Protein AF-A0A2P5BBH3-F1 (afdb_monomer)

Foldseek 3Di:
DPDPPDDDDDDDDDDDDDDDQAEDLQDPVDDDDPPDDDDSNCVSVVVLQVVCVVVVHDSHDDPVVPDDPVVVVVVVVVVVVVVVVVD

Sequence (87 aa):
MFEEAQILQNCLSVFDHWVIVPGDPLDKSIVLWPLETVPFQHLALEFVVKTRHRKGMSEDVSINKFFYKEMMVELAQQAADLHQQMI

Radius of gyration: 21.95 Å; Cα contacts (8 Å, |Δi|>4): 38; chains: 1; bounding box: 56×36×50 Å

Solvent-accessible surface area (backbone atoms only — not comparable to full-atom values): 5961 Å² total; per-residue (Å²): 144,88,82,86,90,78,86,87,88,82,85,87,87,77,92,86,82,87,79,86,64,48,46,57,62,79,61,77,88,67,84,85,62,86,99,57,86,74,59,72,62,47,44,26,28,53,55,49,42,54,52,28,53,76,68,73,45,70,74,75,86,66,65,74,81,79,51,58,72,70,62,52,53,53,54,53,50,52,53,52,55,52,54,64,71,75,107

Structure (mmCIF, N/CA/C/O backbone):
data_AF-A0A2P5BBH3-F1
#
_entry.id   AF-A0A2P5BBH3-F1
#
loop_
_atom_site.group_PDB
_atom_site.id
_atom_site.type_symbol
_atom_site.label_atom_id
_atom_site.label_alt_id
_atom_site.label_comp_id
_atom_site.label_asym_id
_atom_site.label_entity_id
_atom_site.label_seq_id
_atom_site.pdbx_PDB_ins_code
_atom_site.Cartn_x
_atom_site.Cartn_y
_atom_site.Cartn_z
_atom_site.occupancy
_atom_site.B_iso_or_equiv
_atom_site.auth_seq_id
_atom_site.auth_comp_id
_atom_site.auth_asym_id
_atom_site.auth_atom_id
_atom_site.pdbx_PDB_model_num
ATOM 1 N N . MET A 1 1 ? 28.288 -25.051 -32.173 1.00 47.66 1 MET A N 1
ATOM 2 C CA . MET A 1 1 ? 26.886 -24.582 -32.088 1.00 47.66 1 MET A CA 1
ATOM 3 C C . MET A 1 1 ? 26.626 -23.898 -30.743 1.00 47.66 1 MET A C 1
ATOM 5 O O . MET A 1 1 ? 25.788 -24.374 -29.998 1.00 47.66 1 MET A O 1
ATOM 9 N N . PHE A 1 2 ? 27.347 -22.828 -30.408 1.00 50.72 2 PHE A N 1
ATOM 10 C CA . PHE A 1 2 ? 27.034 -21.943 -29.272 1.00 50.72 2 PHE A CA 1
ATOM 11 C C . PHE A 1 2 ? 27.851 -20.656 -29.426 1.00 50.72 2 PHE A C 1
ATOM 13 O O . PHE A 1 2 ? 28.653 -20.326 -28.572 1.00 50.72 2 PHE A O 1
ATOM 20 N N . GLU A 1 3 ? 27.703 -19.962 -30.548 1.00 56.94 3 GLU A N 1
ATOM 21 C CA . GLU A 1 3 ? 28.139 -18.570 -30.689 1.00 56.94 3 GLU A CA 1
ATOM 22 C C . GLU A 1 3 ? 27.164 -17.891 -31.659 1.00 56.94 3 GLU A C 1
ATOM 24 O O . GLU A 1 3 ? 26.638 -18.565 -32.539 1.00 56.94 3 GLU A O 1
ATOM 29 N N . GLU A 1 4 ? 26.919 -16.592 -31.464 1.00 55.22 4 GLU A N 1
ATOM 30 C CA . GLU A 1 4 ? 26.006 -15.709 -32.224 1.00 55.22 4 GLU A CA 1
ATOM 31 C C . GLU A 1 4 ? 24.583 -15.482 -31.676 1.00 55.22 4 GLU A C 1
ATOM 33 O O . GLU A 1 4 ? 23.610 -15.396 -32.419 1.00 55.22 4 GLU A O 1
ATOM 38 N N . ALA A 1 5 ? 24.452 -15.247 -30.368 1.00 57.41 5 ALA A N 1
ATOM 39 C CA . ALA A 1 5 ? 23.315 -14.480 -29.836 1.00 57.41 5 ALA A CA 1
ATOM 40 C C . ALA A 1 5 ? 23.789 -13.352 -28.908 1.00 57.41 5 ALA A C 1
ATOM 42 O O . ALA A 1 5 ? 23.347 -13.205 -27.775 1.00 57.41 5 ALA A O 1
ATOM 43 N N . GLN A 1 6 ? 24.743 -12.561 -29.381 1.00 64.81 6 GLN A N 1
ATOM 44 C CA . GLN A 1 6 ? 25.170 -11.323 -28.738 1.00 64.81 6 GLN A CA 1
ATOM 45 C C . GLN A 1 6 ? 25.549 -10.412 -29.898 1.00 64.81 6 GLN A C 1
ATOM 47 O O . GLN A 1 6 ? 26.507 -10.688 -30.604 1.00 64.81 6 GLN A O 1
ATOM 52 N N . ILE A 1 7 ? 24.711 -9.454 -30.277 1.00 69.00 7 ILE A N 1
ATOM 53 C CA . ILE A 1 7 ? 24.824 -8.028 -29.948 1.00 69.00 7 ILE A CA 1
ATOM 54 C C . ILE A 1 7 ? 23.591 -7.374 -30.612 1.00 69.00 7 ILE A C 1
ATOM 56 O O . ILE A 1 7 ? 23.233 -7.768 -31.717 1.00 69.00 7 ILE A O 1
ATOM 60 N N . LEU A 1 8 ? 22.983 -6.369 -29.964 1.00 64.69 8 LEU A N 1
ATOM 61 C 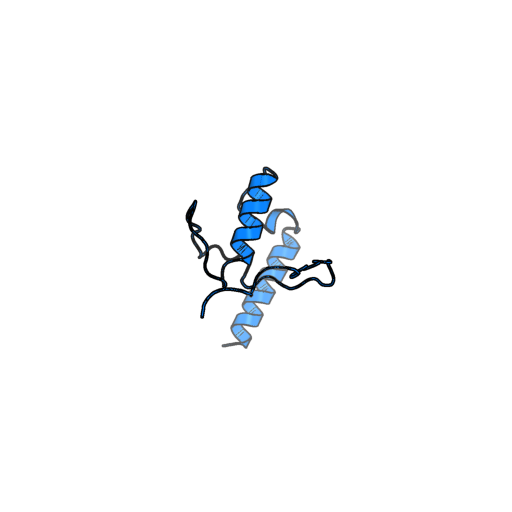CA . LEU A 1 8 ? 21.795 -5.575 -30.368 1.00 64.69 8 LEU A CA 1
ATOM 62 C C . LEU A 1 8 ? 20.449 -5.942 -29.713 1.00 64.69 8 LEU A C 1
ATOM 64 O O . LEU A 1 8 ? 19.402 -5.824 -30.344 1.00 64.69 8 LEU A O 1
ATOM 68 N N . GLN A 1 9 ? 20.433 -6.278 -28.421 1.00 73.88 9 GLN A N 1
ATOM 69 C CA . GLN A 1 9 ? 19.188 -6.213 -27.647 1.00 73.88 9 GLN A CA 1
ATOM 70 C C . GLN A 1 9 ? 19.170 -4.938 -26.796 1.00 73.88 9 GLN A C 1
ATOM 72 O O . GLN A 1 9 ? 19.845 -4.853 -25.774 1.00 73.88 9 GLN A O 1
ATOM 77 N N . A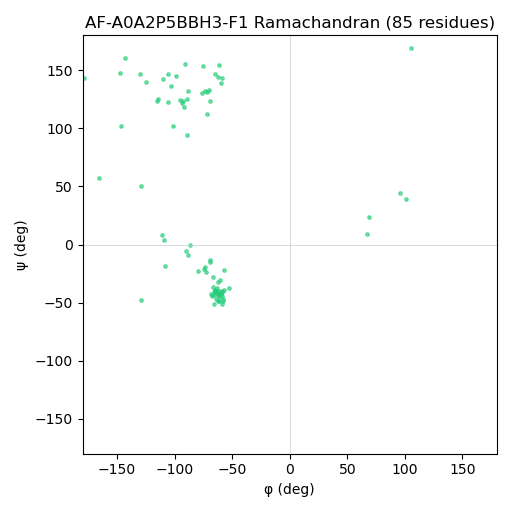SN A 1 10 ? 18.426 -3.927 -27.258 1.00 81.88 10 ASN A N 1
ATOM 78 C CA . ASN A 1 10 ? 18.167 -2.682 -26.533 1.00 81.88 10 ASN A CA 1
ATOM 79 C C . ASN A 1 10 ? 16.723 -2.696 -26.015 1.00 81.88 10 ASN A C 1
ATOM 81 O O . ASN A 1 10 ? 15.792 -2.815 -26.809 1.00 81.88 10 ASN A O 1
ATOM 85 N N . CYS A 1 11 ? 16.538 -2.548 -24.705 1.00 86.88 11 CYS A N 1
ATOM 86 C CA . CYS A 1 11 ? 15.223 -2.444 -24.077 1.00 86.88 11 CYS A CA 1
ATOM 87 C C . CYS A 1 11 ? 15.069 -1.046 -23.471 1.00 86.88 11 CYS A C 1
ATOM 89 O O . CYS A 1 11 ? 15.887 -0.635 -22.650 1.00 86.88 11 CYS A O 1
ATOM 91 N N . LEU A 1 12 ? 14.007 -0.333 -23.850 1.00 90.69 12 LEU A N 1
ATOM 92 C CA . LEU A 1 12 ? 13.604 0.922 -23.216 1.00 90.69 12 LEU A CA 1
ATOM 93 C C . LEU A 1 12 ? 12.407 0.646 -22.304 1.00 90.69 12 LEU A C 1
ATOM 95 O O . LEU A 1 12 ? 11.491 -0.076 -22.690 1.00 90.69 12 LEU A O 1
ATOM 99 N N . SER A 1 13 ? 12.417 1.220 -21.102 1.00 92.88 13 SER A N 1
ATOM 100 C CA . SER A 1 13 ? 11.292 1.166 -20.168 1.00 92.88 13 SER A CA 1
ATOM 101 C C . SER A 1 13 ? 10.751 2.576 -19.978 1.00 92.88 13 SER A C 1
ATOM 103 O O . SER A 1 13 ? 11.503 3.489 -19.633 1.00 92.88 13 SER A O 1
ATOM 105 N N . VAL A 1 14 ? 9.459 2.755 -20.241 1.00 95.31 14 VAL A N 1
ATOM 106 C CA . VAL A 1 14 ? 8.738 4.016 -20.053 1.00 95.31 14 VAL A CA 1
ATOM 107 C C . VAL A 1 14 ? 7.540 3.729 -19.161 1.00 95.31 14 VAL A C 1
ATOM 109 O O . VAL A 1 14 ? 6.908 2.680 -19.275 1.00 95.31 14 VAL A O 1
ATOM 112 N N . PHE A 1 15 ? 7.250 4.646 -18.244 1.00 97.00 15 PHE A N 1
ATOM 113 C CA . PHE A 1 15 ? 6.059 4.560 -17.413 1.00 97.00 15 PHE A CA 1
ATOM 114 C C . PHE A 1 15 ? 4.802 4.822 -18.256 1.00 97.00 15 PHE A C 1
ATOM 116 O O . PHE A 1 15 ? 4.760 5.803 -18.995 1.00 97.00 15 PHE A O 1
ATOM 123 N N . ASP A 1 16 ? 3.787 3.972 -18.107 1.00 96.38 16 ASP A N 1
ATOM 124 C CA . ASP A 1 16 ? 2.543 4.042 -18.883 1.00 96.38 16 ASP A CA 1
ATOM 125 C C . ASP A 1 16 ? 1.292 4.000 -17.987 1.00 96.38 16 ASP A C 1
ATOM 127 O O . ASP A 1 16 ? 0.422 4.861 -18.101 1.00 96.38 16 ASP A O 1
ATOM 131 N N . HIS A 1 17 ? 1.215 3.061 -17.034 1.00 96.31 17 HIS A N 1
ATOM 132 C CA . HIS A 1 17 ? 0.007 2.864 -16.228 1.00 96.31 17 HIS A CA 1
ATOM 133 C C . HIS A 1 17 ? 0.280 2.493 -14.765 1.00 96.31 17 HIS A C 1
ATOM 135 O O . HIS A 1 17 ? 1.352 2.016 -14.388 1.00 96.31 17 HIS A O 1
ATOM 141 N N . TRP A 1 18 ? -0.747 2.699 -13.940 1.00 97.00 18 TRP A N 1
ATOM 142 C CA . TRP A 1 18 ? -0.798 2.262 -12.547 1.00 97.00 18 TRP A CA 1
ATOM 143 C C . TRP A 1 18 ? -1.591 0.959 -12.431 1.00 97.00 18 TRP A C 1
ATOM 145 O O . TRP A 1 18 ? -2.586 0.770 -13.129 1.00 97.00 18 TRP A O 1
ATOM 155 N N . VAL A 1 19 ? -1.178 0.085 -11.513 1.00 95.94 19 VAL A N 1
ATOM 156 C CA . VAL A 1 19 ? -1.869 -1.175 -11.197 1.00 95.94 19 VAL A CA 1
ATOM 157 C C . VAL A 1 19 ? -2.056 -1.281 -9.688 1.00 95.94 19 VAL A C 1
ATOM 159 O O . VAL A 1 19 ? -1.226 -0.801 -8.915 1.00 95.94 19 VAL A O 1
ATOM 162 N N . ILE A 1 20 ? -3.159 -1.904 -9.272 1.00 95.38 20 ILE A N 1
ATOM 163 C CA . ILE A 1 20 ? -3.435 -2.199 -7.865 1.00 95.38 20 ILE A CA 1
ATOM 164 C C . ILE A 1 20 ? -2.498 -3.312 -7.396 1.00 95.38 20 ILE A C 1
ATOM 166 O O . ILE A 1 20 ? -2.373 -4.353 -8.041 1.00 95.38 20 ILE A O 1
ATOM 170 N N . VAL A 1 21 ? -1.852 -3.093 -6.255 1.00 95.25 21 VAL A N 1
ATOM 171 C CA . VAL A 1 21 ? -0.993 -4.100 -5.633 1.00 95.25 21 VAL A CA 1
ATOM 172 C C . VAL A 1 21 ? -1.879 -5.185 -5.011 1.00 95.25 21 VAL A C 1
ATOM 174 O O . VAL A 1 21 ? -2.833 -4.847 -4.312 1.00 95.25 21 VAL A O 1
ATOM 177 N N . PRO A 1 22 ? -1.595 -6.474 -5.247 1.00 95.00 22 PRO A N 1
ATOM 178 C CA . PRO A 1 22 ? -2.331 -7.572 -4.626 1.00 95.00 22 PRO A CA 1
ATOM 179 C C . PRO A 1 22 ? -2.189 -7.572 -3.095 1.00 95.00 22 PRO A C 1
ATOM 181 O O . PRO A 1 22 ? -1.110 -7.305 -2.555 1.00 95.00 22 PRO A O 1
ATOM 184 N N . GLY A 1 23 ? -3.273 -7.943 -2.412 1.00 93.19 23 GLY A N 1
ATOM 185 C CA . GLY A 1 23 ? -3.332 -8.061 -0.954 1.00 93.19 23 GLY A CA 1
ATOM 186 C C . GLY A 1 23 ? -4.083 -6.933 -0.259 1.00 93.19 23 GLY A C 1
ATOM 187 O O . GLY A 1 23 ? -4.393 -5.908 -0.865 1.00 93.19 23 GLY A O 1
ATOM 188 N N . ASP A 1 24 ? -4.355 -7.127 1.030 1.00 92.62 24 ASP A N 1
ATOM 189 C CA . ASP A 1 24 ? -4.929 -6.096 1.894 1.00 92.62 24 ASP A CA 1
ATOM 190 C C . ASP A 1 24 ? -3.804 -5.330 2.625 1.00 92.62 24 ASP A C 1
ATOM 192 O O . ASP A 1 24 ? -3.005 -5.942 3.337 1.00 92.62 24 ASP A O 1
ATOM 196 N N . PRO A 1 25 ? -3.697 -3.997 2.463 1.00 92.06 25 PRO A N 1
ATOM 197 C CA . PRO A 1 25 ? -2.712 -3.182 3.174 1.00 92.06 25 PRO A CA 1
ATOM 198 C C . PRO A 1 25 ? -2.961 -3.031 4.685 1.00 92.06 25 PRO A C 1
ATOM 200 O O . PRO A 1 25 ? -2.080 -2.519 5.377 1.00 92.06 25 PRO A O 1
ATOM 203 N N . LEU A 1 26 ? -4.147 -3.388 5.192 1.00 89.88 26 LEU A N 1
ATOM 204 C CA . LEU A 1 26 ? -4.539 -3.239 6.600 1.00 89.88 26 LEU A CA 1
ATOM 205 C C . LEU A 1 26 ? -4.636 -4.574 7.351 1.00 89.88 26 LEU A C 1
ATOM 207 O O . LEU A 1 26 ? -4.996 -4.579 8.533 1.00 89.88 26 LEU A O 1
ATOM 211 N N . ASP A 1 27 ? -4.297 -5.686 6.701 1.00 90.00 27 ASP A N 1
ATOM 212 C CA . ASP A 1 27 ? -4.346 -7.007 7.315 1.00 90.00 27 ASP A CA 1
ATOM 213 C C . ASP A 1 27 ? -3.224 -7.179 8.351 1.00 90.00 27 ASP A C 1
ATOM 215 O O . ASP A 1 27 ? -2.037 -7.223 8.030 1.00 90.00 27 ASP A O 1
ATOM 219 N N . LYS A 1 28 ? -3.620 -7.278 9.623 1.00 85.94 28 LYS A N 1
ATOM 220 C CA . LYS A 1 28 ? -2.715 -7.451 10.771 1.00 85.94 28 LYS A CA 1
ATOM 221 C C . LYS A 1 28 ? -2.437 -8.911 11.118 1.00 85.94 28 LYS A C 1
ATOM 223 O O . LYS A 1 28 ? -1.661 -9.174 12.032 1.00 85.94 28 LYS A O 1
ATOM 228 N N . SER A 1 29 ? -3.099 -9.857 10.455 1.00 90.06 29 SER A N 1
ATOM 229 C CA . SER A 1 29 ? -2.891 -11.287 10.702 1.00 90.06 29 SER A CA 1
ATOM 230 C C . SER A 1 29 ? -1.561 -11.789 10.130 1.00 90.06 29 SER A C 1
ATOM 232 O O . SER A 1 29 ? -1.040 -12.817 10.566 1.00 90.06 29 SER A O 1
ATOM 234 N N . ILE A 1 30 ? -0.989 -11.044 9.183 1.00 89.19 30 ILE A N 1
ATOM 235 C CA . ILE A 1 30 ? 0.236 -11.395 8.473 1.00 89.19 30 ILE A CA 1
ATOM 236 C C . ILE A 1 30 ? 1.455 -10.863 9.233 1.00 89.19 30 ILE A C 1
ATOM 238 O O . ILE A 1 30 ? 1.584 -9.665 9.479 1.00 89.19 30 ILE A O 1
ATOM 242 N N . VAL A 1 31 ? 2.400 -11.754 9.541 1.00 89.44 31 VAL A N 1
ATOM 243 C CA . VAL A 1 31 ? 3.705 -11.391 10.110 1.00 89.44 31 VAL A CA 1
ATOM 244 C C . VAL A 1 31 ? 4.731 -11.274 8.987 1.00 89.44 31 VAL A C 1
ATOM 246 O O . VAL A 1 31 ? 4.940 -12.220 8.227 1.00 89.44 31 VAL A O 1
ATOM 249 N N . LEU A 1 32 ? 5.383 -10.115 8.890 1.00 88.88 32 LEU A N 1
ATOM 250 C CA . LEU A 1 32 ? 6.452 -9.871 7.926 1.00 88.88 32 LEU A CA 1
ATOM 251 C C . LEU A 1 32 ? 7.815 -10.176 8.551 1.00 88.88 32 LEU A C 1
ATOM 253 O O . LEU A 1 32 ? 8.191 -9.583 9.563 1.00 88.88 32 LEU A O 1
ATOM 257 N N . TRP A 1 33 ? 8.575 -11.073 7.924 1.00 89.56 33 TRP A N 1
ATOM 258 C CA . TRP A 1 33 ? 9.926 -11.412 8.364 1.00 89.56 33 TRP A CA 1
ATOM 259 C C . TRP A 1 33 ? 10.962 -10.481 7.726 1.00 89.56 33 TRP A C 1
ATOM 261 O O . TRP A 1 33 ? 10.947 -10.272 6.509 1.00 89.56 33 TRP A O 1
ATOM 271 N N . PRO A 1 34 ? 11.892 -9.911 8.512 1.00 88.94 34 PRO A N 1
ATOM 272 C CA . PRO A 1 34 ? 12.986 -9.135 7.952 1.00 88.94 34 PRO A CA 1
ATOM 273 C C . PRO A 1 34 ? 13.846 -9.981 7.008 1.00 88.94 34 PRO A C 1
ATOM 275 O O . PRO A 1 34 ? 14.201 -11.108 7.335 1.00 88.94 34 PRO A O 1
ATOM 278 N N . LEU A 1 35 ? 14.250 -9.385 5.881 1.00 88.56 35 LEU A N 1
ATOM 279 C CA . LEU A 1 35 ? 15.175 -9.968 4.894 1.00 88.56 35 LEU A CA 1
ATOM 280 C C . LEU A 1 35 ? 14.647 -11.189 4.122 1.00 88.56 35 LEU A C 1
ATOM 282 O O . LEU A 1 35 ? 15.400 -11.781 3.352 1.00 88.56 35 LEU A O 1
ATOM 286 N N . GLU A 1 36 ? 13.365 -11.519 4.255 1.00 90.38 36 GLU A N 1
ATOM 287 C CA . GLU A 1 36 ? 12.692 -12.513 3.422 1.00 90.38 36 GLU A CA 1
ATOM 288 C C . GLU A 1 36 ? 11.767 -11.830 2.407 1.00 90.38 36 GLU A C 1
ATOM 290 O O . GLU A 1 36 ? 11.194 -10.770 2.667 1.00 90.38 36 GLU A O 1
ATOM 295 N N . THR A 1 37 ? 11.638 -12.422 1.220 1.00 88.56 37 THR A N 1
ATOM 296 C CA . THR A 1 37 ? 10.658 -11.969 0.230 1.00 88.56 37 THR A CA 1
ATOM 297 C C . THR A 1 37 ? 9.267 -12.427 0.629 1.00 88.56 37 THR A C 1
ATOM 299 O O . THR A 1 37 ? 9.047 -13.614 0.866 1.00 88.56 37 THR A O 1
ATOM 302 N N . VAL A 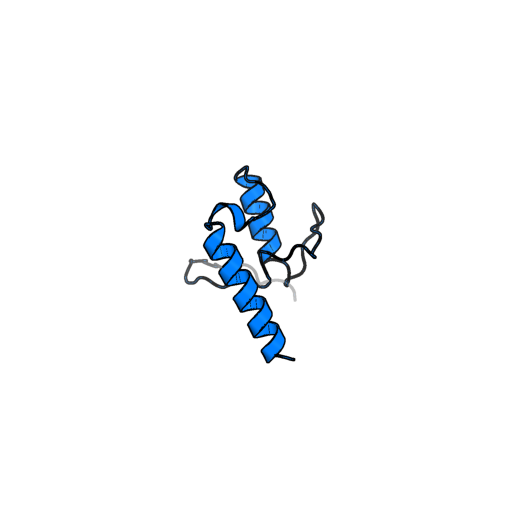1 38 ? 8.310 -11.507 0.633 1.00 90.56 38 VAL A N 1
ATOM 303 C CA . VAL A 1 38 ? 6.923 -11.840 0.956 1.00 90.56 38 VAL A CA 1
ATOM 304 C C . VAL A 1 38 ? 6.226 -12.559 -0.206 1.00 90.56 38 VAL A C 1
ATOM 306 O O . VAL A 1 38 ? 6.565 -12.337 -1.374 1.00 90.56 38 VAL A O 1
ATOM 309 N N . PRO A 1 39 ? 5.208 -13.386 0.081 1.00 91.56 39 PRO A N 1
ATOM 310 C CA . PRO A 1 39 ? 4.337 -13.941 -0.946 1.00 91.56 39 PRO A CA 1
ATOM 311 C C . PRO A 1 39 ? 3.587 -12.840 -1.705 1.00 91.56 39 PRO A C 1
ATOM 313 O O . PRO A 1 39 ? 3.276 -11.785 -1.151 1.00 91.56 39 PRO A O 1
ATOM 316 N N . PHE A 1 40 ? 3.195 -13.125 -2.951 1.00 90.25 40 PHE A N 1
ATOM 317 C CA . PHE A 1 40 ? 2.477 -12.181 -3.821 1.00 90.25 40 PHE A CA 1
ATOM 318 C C . PHE A 1 40 ? 1.222 -11.576 -3.172 1.00 90.25 40 PHE A C 1
ATOM 320 O O . PHE A 1 40 ? 0.941 -10.398 -3.348 1.00 90.25 40 PHE A O 1
ATOM 327 N N . GLN A 1 41 ? 0.483 -12.359 -2.384 1.00 91.19 41 GLN A N 1
ATOM 328 C CA . GLN A 1 41 ? -0.756 -11.921 -1.735 1.00 91.19 41 GLN A CA 1
ATOM 329 C C . GLN A 1 41 ? -0.537 -10.891 -0.618 1.00 91.19 41 GLN A C 1
ATOM 331 O O . GLN A 1 41 ? -1.500 -10.269 -0.190 1.00 91.19 41 GLN A O 1
ATOM 336 N N . HIS A 1 42 ? 0.694 -10.713 -0.131 1.00 93.69 42 HIS A N 1
ATOM 337 C CA . HIS A 1 42 ? 1.007 -9.849 1.014 1.00 93.69 42 HIS A CA 1
ATOM 338 C C . HIS A 1 42 ? 1.796 -8.590 0.607 1.00 93.69 42 HIS A C 1
ATOM 340 O O . HIS A 1 42 ? 2.256 -7.834 1.465 1.00 93.69 42 HIS A O 1
ATOM 346 N N . LEU A 1 43 ? 1.956 -8.344 -0.700 1.00 93.50 43 LEU A N 1
ATOM 347 C CA . LEU A 1 43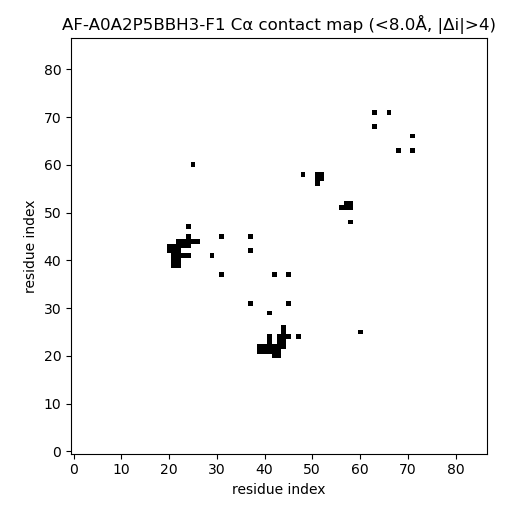 ? 2.748 -7.224 -1.221 1.00 93.50 43 LEU A CA 1
ATOM 348 C C . LEU A 1 43 ? 2.177 -5.860 -0.815 1.00 93.50 43 LEU A C 1
ATOM 350 O O . LEU A 1 43 ? 2.943 -4.947 -0.506 1.00 93.50 43 LEU A O 1
ATOM 354 N N . ALA A 1 44 ? 0.847 -5.714 -0.781 1.00 94.75 44 ALA A N 1
ATOM 355 C CA . ALA A 1 44 ? 0.208 -4.465 -0.372 1.00 94.75 44 ALA A CA 1
ATOM 356 C C . ALA A 1 44 ? 0.624 -4.049 1.050 1.00 94.75 44 ALA A C 1
ATOM 358 O O . ALA A 1 44 ? 1.053 -2.910 1.259 1.00 94.75 44 ALA A O 1
ATOM 359 N N . LEU A 1 45 ? 0.567 -4.983 2.005 1.00 93.56 45 LEU A N 1
ATOM 360 C CA . LEU A 1 45 ? 0.990 -4.763 3.388 1.00 93.56 45 LEU A CA 1
ATOM 361 C C . LEU A 1 45 ? 2.483 -4.417 3.466 1.00 93.56 45 LEU A C 1
ATOM 363 O O . LEU A 1 45 ? 2.861 -3.420 4.085 1.00 93.56 45 LEU A O 1
ATOM 367 N N . GLU A 1 46 ? 3.335 -5.192 2.791 1.00 93.00 46 GLU A N 1
ATOM 368 C CA . GLU A 1 46 ? 4.786 -4.989 2.808 1.00 93.00 46 GLU A CA 1
ATOM 369 C C . GLU A 1 46 ? 5.181 -3.589 2.308 1.00 93.00 46 GLU A C 1
ATOM 371 O O . GLU A 1 46 ? 6.003 -2.904 2.929 1.00 93.00 46 GLU A O 1
ATOM 376 N N . PHE A 1 47 ? 4.573 -3.121 1.215 1.00 93.62 47 PHE A N 1
ATOM 377 C CA . PHE A 1 47 ? 4.846 -1.791 0.671 1.00 93.62 47 PHE A CA 1
ATOM 378 C C . PHE A 1 47 ? 4.409 -0.672 1.616 1.00 93.62 47 PHE A C 1
ATOM 380 O O . PHE A 1 47 ? 5.133 0.323 1.756 1.00 93.62 47 PHE A O 1
ATOM 387 N N . VAL A 1 48 ? 3.263 -0.826 2.285 1.00 93.50 48 VAL A N 1
ATOM 388 C CA . VAL A 1 48 ? 2.762 0.153 3.256 1.00 93.50 48 VAL A CA 1
ATOM 389 C C . VAL A 1 48 ? 3.682 0.222 4.469 1.00 93.50 48 VAL A C 1
ATOM 391 O O . VAL A 1 48 ? 4.156 1.313 4.799 1.00 93.50 48 VAL A O 1
ATOM 394 N N . VAL A 1 49 ? 4.002 -0.919 5.084 1.00 92.56 49 VAL A N 1
ATOM 395 C CA . VAL A 1 49 ? 4.867 -0.994 6.272 1.00 92.56 49 VAL A CA 1
ATOM 396 C C . VAL A 1 49 ? 6.243 -0.395 5.977 1.00 92.56 49 VAL A C 1
ATOM 398 O O . VAL A 1 49 ? 6.679 0.534 6.664 1.00 92.56 49 VAL A O 1
ATOM 401 N N . LYS A 1 50 ? 6.901 -0.827 4.891 1.00 93.06 50 LYS A N 1
ATOM 402 C CA . LYS A 1 50 ? 8.230 -0.314 4.510 1.00 93.06 50 LYS A CA 1
ATOM 403 C C . LYS A 1 50 ? 8.207 1.182 4.202 1.00 93.06 50 LYS A C 1
ATOM 405 O O . LYS A 1 50 ? 9.105 1.919 4.618 1.00 93.06 50 LYS A O 1
ATOM 410 N N . THR A 1 51 ? 7.180 1.662 3.499 1.00 95.12 51 THR A N 1
ATOM 411 C CA . THR A 1 51 ? 7.054 3.091 3.179 1.00 95.12 51 THR A CA 1
ATOM 412 C C . THR A 1 51 ? 6.837 3.928 4.436 1.00 95.12 51 THR A C 1
ATOM 414 O O . THR A 1 51 ? 7.447 4.992 4.557 1.00 95.12 51 THR A O 1
ATOM 417 N N . ARG A 1 52 ? 6.023 3.458 5.388 1.00 94.00 52 ARG A N 1
ATOM 418 C CA . ARG A 1 52 ? 5.775 4.150 6.660 1.00 94.00 52 ARG A CA 1
ATOM 419 C C . ARG A 1 52 ? 7.010 4.184 7.547 1.00 94.00 52 ARG A C 1
ATOM 421 O O . ARG A 1 52 ? 7.351 5.262 8.033 1.00 94.00 52 ARG A O 1
ATOM 428 N N . HIS A 1 53 ? 7.724 3.065 7.658 1.00 92.38 53 HIS A N 1
ATOM 429 C CA . HIS A 1 53 ? 8.981 2.992 8.399 1.00 92.38 53 HIS A CA 1
ATOM 430 C C . HIS A 1 53 ? 10.012 3.984 7.842 1.00 92.38 53 HIS A C 1
ATOM 432 O O . HIS A 1 53 ? 10.560 4.801 8.578 1.00 92.38 53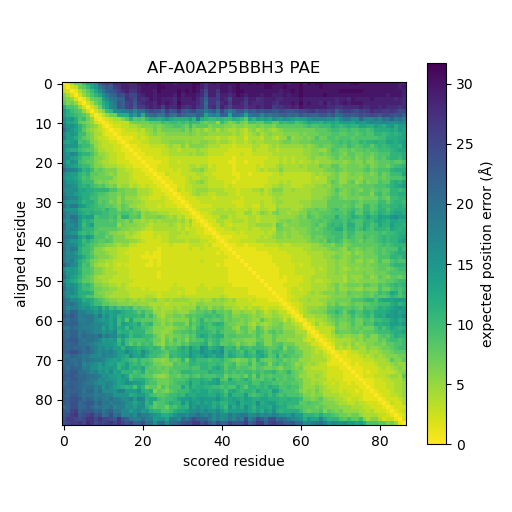 HIS A O 1
ATOM 438 N N . ARG A 1 54 ? 10.177 4.028 6.511 1.00 95.38 54 ARG A N 1
ATOM 439 C CA . ARG A 1 54 ? 11.053 5.005 5.838 1.00 95.38 54 ARG A CA 1
ATOM 440 C C . ARG A 1 54 ? 10.638 6.460 6.084 1.00 95.38 54 ARG A C 1
ATOM 442 O O . ARG A 1 54 ? 11.482 7.350 6.065 1.00 95.38 54 ARG A O 1
ATOM 449 N N . LYS A 1 55 ? 9.343 6.722 6.270 1.00 95.56 55 LYS A N 1
ATOM 450 C CA . LYS A 1 55 ? 8.804 8.060 6.557 1.00 95.56 55 LYS A CA 1
ATOM 451 C C . LYS A 1 55 ? 8.805 8.412 8.051 1.00 95.56 55 LYS A C 1
ATOM 453 O O . LYS A 1 55 ? 8.378 9.512 8.384 1.00 95.56 55 LYS A O 1
ATOM 458 N N . GLY A 1 56 ? 9.257 7.519 8.935 1.00 92.75 56 GLY A N 1
ATOM 459 C CA . GLY A 1 56 ? 9.237 7.739 10.385 1.00 92.75 56 GLY A CA 1
ATOM 460 C C . GLY A 1 56 ? 7.829 7.740 10.988 1.00 92.75 56 GLY A C 1
ATOM 461 O O . GLY A 1 56 ? 7.599 8.351 12.029 1.00 92.75 56 GLY A O 1
ATOM 462 N N . MET A 1 57 ? 6.866 7.099 10.324 1.00 89.50 57 MET A N 1
ATOM 463 C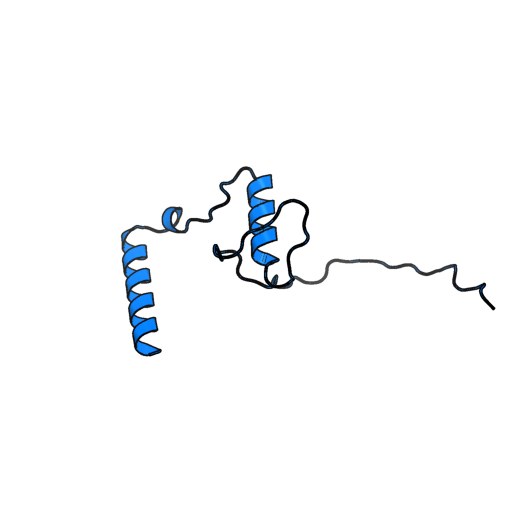 CA . MET A 1 57 ? 5.510 6.926 10.844 1.00 89.50 57 MET A CA 1
ATOM 464 C C . MET A 1 57 ? 5.398 5.616 11.630 1.00 89.50 57 MET A C 1
ATOM 466 O O . MET A 1 57 ? 6.140 4.669 11.379 1.00 89.50 57 MET A O 1
ATOM 470 N N . SER A 1 58 ? 4.435 5.551 12.553 1.00 85.69 58 SER A N 1
ATOM 471 C CA . SER A 1 58 ? 4.077 4.300 13.237 1.00 85.69 58 SER A CA 1
ATOM 472 C C . SER A 1 58 ? 3.635 3.244 12.223 1.00 85.69 58 SER A C 1
ATOM 474 O O . SER A 1 58 ? 2.976 3.581 11.241 1.00 85.69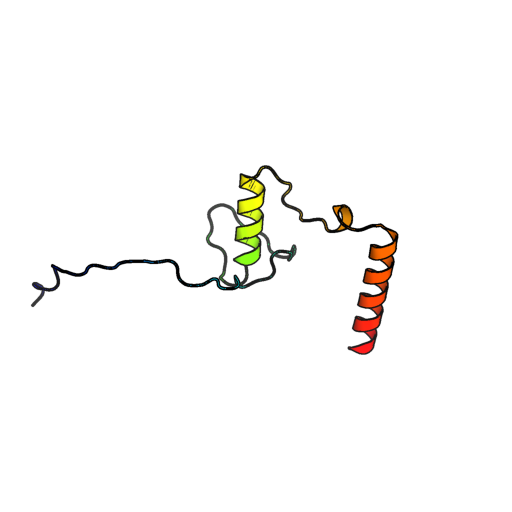 58 SER A O 1
ATOM 476 N N . GLU A 1 59 ? 3.984 1.985 12.453 1.00 77.19 59 GLU A N 1
ATOM 477 C CA . GLU A 1 59 ? 3.608 0.860 11.593 1.00 77.19 59 GLU A CA 1
ATOM 478 C C . GLU A 1 59 ? 2.085 0.702 11.493 1.00 77.19 59 GLU A C 1
ATOM 480 O O . GLU A 1 59 ? 1.543 0.600 10.393 1.00 77.19 59 GLU A O 1
ATOM 485 N N . ASP A 1 60 ? 1.386 0.841 12.620 1.00 78.31 60 ASP A N 1
ATOM 486 C CA . ASP A 1 60 ? -0.066 0.742 12.678 1.00 78.31 60 ASP A CA 1
ATOM 487 C C . ASP A 1 60 ? -0.768 1.925 11.992 1.00 78.31 60 ASP A C 1
ATOM 489 O O . ASP A 1 60 ? -0.616 3.102 12.348 1.00 78.31 60 ASP A O 1
ATOM 493 N N . VAL A 1 61 ? -1.622 1.597 11.021 1.00 79.25 61 VAL A N 1
ATOM 494 C CA . VAL A 1 61 ? -2.562 2.537 10.404 1.00 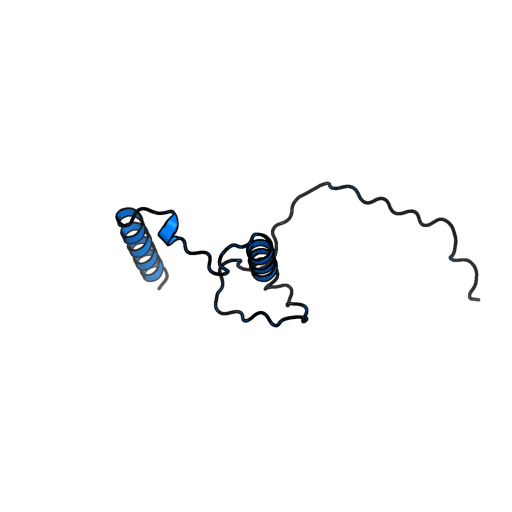79.25 61 VAL A CA 1
ATOM 495 C C . VAL A 1 61 ? -3.861 2.514 11.210 1.00 79.25 61 VAL A C 1
ATOM 497 O O . VAL A 1 61 ? -4.726 1.667 11.013 1.00 79.25 61 VAL A O 1
ATOM 500 N N . SER A 1 62 ? -3.992 3.440 12.162 1.00 78.25 62 SER A N 1
ATOM 501 C CA . SER A 1 62 ? -5.219 3.592 12.951 1.00 78.25 62 SER A CA 1
ATOM 502 C C . SER A 1 62 ? -6.165 4.601 12.306 1.00 78.25 62 SER A C 1
ATOM 504 O O . SER A 1 62 ? -5.846 5.787 12.191 1.00 78.25 62 SER A O 1
ATOM 506 N N . ILE A 1 63 ? -7.355 4.128 11.934 1.00 78.38 63 ILE A N 1
ATOM 507 C CA . ILE A 1 63 ? -8.441 4.944 11.372 1.00 78.38 63 ILE A CA 1
ATOM 508 C C . ILE A 1 63 ? -8.986 5.924 12.427 1.00 78.38 63 ILE A C 1
ATOM 510 O O . ILE A 1 63 ? -9.375 7.043 12.101 1.00 78.38 63 ILE A O 1
ATOM 514 N N . ASN A 1 64 ? -8.892 5.563 13.712 1.00 79.00 64 ASN A N 1
ATOM 515 C CA . ASN A 1 64 ? -9.398 6.349 14.843 1.00 79.00 64 ASN A CA 1
ATOM 516 C C . ASN A 1 64 ? -8.826 7.771 14.928 1.00 79.00 64 ASN A C 1
ATOM 518 O O . ASN A 1 64 ? -9.422 8.637 15.557 1.00 79.00 64 ASN A O 1
ATOM 522 N N . LYS A 1 65 ? -7.661 8.027 14.320 1.00 79.12 65 LYS A N 1
ATOM 523 C CA . LYS A 1 65 ? -7.056 9.364 14.313 1.00 79.12 65 LYS A CA 1
ATOM 524 C C . LYS A 1 65 ? -7.763 10.336 13.359 1.00 79.12 65 LYS A C 1
ATOM 526 O O . LYS A 1 65 ? -7.606 11.543 13.510 1.00 79.12 65 LYS A O 1
ATOM 531 N N . PHE A 1 66 ? -8.492 9.825 12.371 1.00 82.50 66 PHE A N 1
ATOM 532 C CA . PHE A 1 66 ? -9.012 10.623 11.258 1.00 82.50 66 PHE A CA 1
ATOM 533 C C . PHE A 1 66 ? -10.524 10.833 11.311 1.00 82.50 66 PHE A C 1
ATOM 535 O O . PHE A 1 66 ? -11.031 11.750 10.674 1.00 82.50 66 PHE A O 1
ATOM 542 N N . PHE A 1 67 ? -11.238 10.012 12.078 1.00 83.81 67 PHE A N 1
ATOM 543 C CA . PHE A 1 67 ? -12.690 10.050 12.164 1.00 83.81 67 PHE A CA 1
ATOM 544 C C . PHE A 1 67 ? -13.141 10.566 13.529 1.00 83.81 67 PHE A C 1
ATOM 546 O O . PHE A 1 67 ? -12.556 10.242 14.564 1.00 83.81 67 PHE A O 1
ATOM 553 N N . TYR A 1 68 ? -14.216 11.354 13.535 1.00 88.12 68 TYR A N 1
ATOM 554 C CA . TYR A 1 68 ? -14.890 11.733 14.772 1.00 88.12 68 TYR A CA 1
ATOM 555 C C . TYR A 1 68 ? -15.508 10.505 15.439 1.00 88.12 68 TYR A C 1
ATOM 557 O O . TYR A 1 68 ? -15.979 9.582 14.774 1.00 88.12 68 TYR A O 1
ATOM 565 N N . LYS A 1 69 ? -15.529 10.513 16.774 1.00 84.00 69 LYS A N 1
ATOM 566 C CA . LYS A 1 69 ? -15.989 9.379 17.582 1.00 84.00 69 LYS A CA 1
ATOM 567 C C . LYS A 1 69 ? -17.424 8.957 17.251 1.00 84.00 69 LYS A C 1
ATOM 569 O O . LYS A 1 69 ? -17.696 7.766 17.202 1.00 84.00 69 LYS A O 1
ATOM 574 N N . GLU A 1 70 ? -18.309 9.918 17.004 1.00 86.69 70 GLU A N 1
ATOM 575 C CA . GLU A 1 70 ? -19.720 9.670 16.669 1.00 86.69 70 GLU A CA 1
ATOM 576 C C . GLU A 1 70 ? -19.850 8.889 15.354 1.00 86.69 70 GLU A C 1
ATOM 578 O O . GLU A 1 70 ? -20.451 7.820 15.323 1.00 86.69 70 GLU A O 1
ATOM 583 N N . MET A 1 71 ? -19.145 9.332 14.311 1.00 86.75 71 MET A N 1
ATOM 584 C CA . MET A 1 71 ? -19.107 8.658 13.010 1.00 86.75 71 MET A CA 1
ATOM 585 C C . MET A 1 71 ? -18.514 7.238 13.088 1.00 86.75 71 MET A C 1
ATOM 587 O O . MET A 1 71 ? -18.933 6.350 12.351 1.00 86.75 71 MET A O 1
ATOM 591 N N . MET A 1 72 ? -17.557 6.986 13.989 1.00 85.00 72 MET A N 1
ATOM 592 C CA . MET A 1 72 ? -17.005 5.636 14.187 1.00 85.00 72 MET A CA 1
ATOM 593 C C . MET A 1 72 ? -18.030 4.655 14.761 1.00 85.00 72 MET A C 1
ATOM 595 O O . MET A 1 72 ? -18.029 3.486 14.381 1.00 85.00 72 MET A O 1
ATOM 599 N N . VAL A 1 73 ? -18.902 5.123 15.658 1.00 87.94 73 VAL A N 1
ATOM 600 C CA . VAL A 1 73 ? -19.967 4.294 16.240 1.00 87.94 73 VAL A CA 1
ATOM 601 C C . VAL A 1 73 ? -21.005 3.942 15.177 1.00 87.94 73 VAL A C 1
ATOM 603 O O . VAL A 1 73 ? -21.402 2.784 15.077 1.00 87.94 73 VAL A O 1
ATOM 606 N N . GLU A 1 74 ? -21.391 4.909 14.345 1.00 88.44 74 GLU A N 1
ATOM 607 C CA . GLU A 1 74 ? -22.338 4.682 13.248 1.00 88.44 74 GLU A CA 1
ATOM 608 C C . GLU A 1 74 ? -21.806 3.668 12.226 1.00 88.44 74 GLU A C 1
ATOM 610 O O . GLU A 1 74 ? -22.513 2.730 11.860 1.00 88.44 74 GLU A O 1
ATOM 615 N N . LEU A 1 75 ? -20.540 3.800 11.819 1.00 86.62 75 LEU A N 1
ATOM 616 C CA . LEU A 1 75 ? -19.886 2.857 10.904 1.00 86.62 75 LEU A CA 1
ATOM 617 C C . LEU A 1 75 ? -19.805 1.439 11.486 1.00 86.62 75 LEU A C 1
ATOM 619 O O . LEU A 1 75 ? -20.024 0.464 10.767 1.00 86.62 75 LEU A O 1
ATOM 623 N N . ALA A 1 76 ? -19.511 1.311 12.783 1.00 87.12 76 ALA A N 1
ATOM 624 C CA . ALA A 1 76 ? -19.470 0.014 13.452 1.00 87.12 76 ALA A CA 1
ATOM 625 C C . ALA A 1 76 ? -20.855 -0.653 13.495 1.00 87.12 76 ALA A C 1
ATOM 627 O O . ALA A 1 76 ? -20.957 -1.857 13.260 1.00 87.12 76 ALA A O 1
ATOM 628 N N . GLN A 1 77 ? -21.913 0.126 13.743 1.00 90.00 77 GLN A N 1
ATOM 629 C CA . GLN A 1 77 ? -23.285 -0.377 13.733 1.00 90.00 77 GLN A CA 1
ATOM 630 C C . GLN A 1 77 ? -23.687 -0.869 12.337 1.00 90.00 77 GLN A C 1
ATOM 632 O O . GLN A 1 77 ? -24.163 -1.991 12.198 1.00 90.00 77 GLN A O 1
ATOM 637 N N . GLN A 1 78 ? -23.407 -0.082 11.294 1.00 89.06 78 GLN A N 1
ATOM 638 C CA . GLN A 1 78 ? -23.691 -0.472 9.908 1.00 89.06 78 GLN A CA 1
ATOM 639 C C . GLN A 1 78 ? -22.969 -1.765 9.505 1.00 89.06 78 GLN A C 1
ATOM 641 O O . GLN A 1 78 ? -23.550 -2.615 8.833 1.00 89.06 78 GLN A O 1
ATOM 646 N N . ALA A 1 79 ? -21.713 -1.938 9.926 1.00 87.25 79 ALA A N 1
ATOM 647 C CA . ALA A 1 79 ? -20.960 -3.161 9.660 1.00 87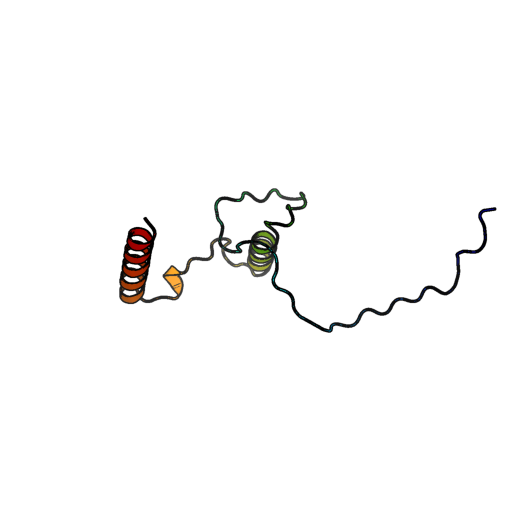.25 79 ALA A CA 1
ATOM 648 C C . ALA A 1 79 ? -21.578 -4.392 10.350 1.00 87.25 79 ALA A C 1
ATOM 650 O O . ALA A 1 79 ? -21.639 -5.464 9.747 1.00 87.25 79 ALA A O 1
ATOM 651 N N . ALA A 1 80 ? -22.061 -4.241 11.588 1.00 86.62 80 ALA A N 1
ATOM 652 C CA . ALA A 1 80 ? -22.750 -5.309 12.312 1.00 86.62 80 ALA A CA 1
ATOM 653 C C . ALA A 1 80 ? -24.079 -5.690 11.639 1.00 86.62 80 ALA A C 1
ATOM 655 O O . ALA A 1 80 ? -24.352 -6.875 11.442 1.00 86.62 80 ALA A O 1
ATOM 656 N N . ASP A 1 81 ? -24.861 -4.695 11.219 1.00 88.94 81 ASP A N 1
ATOM 657 C CA . ASP A 1 81 ? -26.145 -4.909 10.549 1.00 88.94 81 ASP A CA 1
ATOM 658 C C . ASP A 1 81 ? -25.964 -5.635 9.202 1.00 88.94 81 ASP A C 1
ATOM 660 O O . ASP A 1 81 ? -26.693 -6.582 8.900 1.00 88.94 81 ASP A O 1
ATOM 664 N N . LEU A 1 82 ? -24.953 -5.246 8.413 1.00 87.12 82 LEU A N 1
ATOM 665 C CA . LEU A 1 82 ? -24.594 -5.921 7.158 1.00 87.12 82 LEU A CA 1
ATOM 666 C C . LEU A 1 82 ? -24.178 -7.374 7.386 1.00 87.12 82 LEU A C 1
ATOM 668 O O . LEU A 1 82 ? -24.610 -8.262 6.651 1.00 87.12 82 LEU A O 1
ATOM 672 N N . HIS A 1 83 ? -23.364 -7.635 8.413 1.00 83.00 83 HIS A N 1
ATOM 673 C CA . HIS A 1 83 ? -22.962 -8.998 8.746 1.00 83.00 83 HIS A CA 1
ATOM 674 C C . HIS A 1 83 ? -24.184 -9.874 9.051 1.00 83.00 83 HIS A C 1
ATOM 676 O O . HIS A 1 83 ? -24.248 -11.016 8.598 1.00 83.00 83 HIS A O 1
ATOM 682 N N . GLN A 1 84 ? -25.167 -9.332 9.767 1.00 80.25 84 GLN A N 1
ATOM 683 C CA . GLN A 1 84 ? -26.373 -10.054 10.152 1.00 80.25 84 GLN A CA 1
ATOM 684 C C . GLN A 1 84 ? -27.338 -10.304 8.982 1.00 80.25 84 GLN A C 1
ATOM 686 O O . GLN A 1 84 ? -28.112 -11.250 9.041 1.00 80.25 84 GLN A O 1
ATOM 691 N N . GLN A 1 85 ? -27.283 -9.497 7.917 1.00 77.25 85 GLN A N 1
ATOM 692 C CA . GLN A 1 85 ? -28.032 -9.725 6.671 1.00 77.25 85 GLN A CA 1
ATOM 693 C C . GLN A 1 85 ? -27.389 -10.771 5.751 1.00 77.25 85 GLN A C 1
ATOM 695 O O . GLN A 1 85 ? -28.063 -11.317 4.880 1.00 77.25 85 GLN A O 1
ATOM 700 N N . MET A 1 86 ? -26.083 -11.006 5.896 1.00 70.00 86 MET A N 1
ATOM 701 C CA . MET A 1 86 ? -25.334 -11.982 5.098 1.00 70.00 86 MET A CA 1
ATOM 702 C C . MET A 1 86 ? -25.332 -13.398 5.700 1.00 70.00 86 MET A C 1
ATOM 704 O O . MET A 1 86 ? -24.865 -14.324 5.036 1.00 70.00 86 MET A O 1
ATOM 708 N N . ILE A 1 87 ? -25.825 -13.555 6.934 1.00 63.66 87 ILE A N 1
ATOM 709 C CA . ILE A 1 87 ? -26.097 -14.843 7.596 1.00 63.66 87 ILE A CA 1
ATOM 710 C C . ILE A 1 87 ? -27.538 -15.256 7.295 1.00 63.66 87 ILE A C 1
ATOM 712 O O . ILE A 1 87 ? -27.743 -16.448 6.977 1.00 63.66 87 ILE A O 1
#

Mean predicted aligned error: 9.38 Å

pLDDT: mean 85.61, std 10.87, range [47.66, 97.0]

Nearest PDB structures (foldseek):
  6icz-assembly1_C  TM=9.223E-01  e=2.407E-03  Homo sapiens
  3jb9-assembly1_B  TM=8.637E-01  e=5.487E-03  Schizosaccharomyces pombe 972h-
  6bk8-assembly1_B  TM=7.754E-01  e=6.963E-02  Saccharomyces cerevisiae S288C

Secondary structure (DSSP, 8-state):
------S------------PPSS-TT--SPPPPTTSPPPGGGHHHHHHHHHHHHTT--SS--GGGTS-HHHHHHHHHHHHHHHHH--

Organism: Parasponia andersonii (NCBI:txid3476)